Protein AF-A0A7J6GYY7-F1 (afdb_monomer)

Mean predicted aligned error: 5.49 Å

pLDDT: mean 83.74, std 11.3, range [35.25, 91.81]

Foldseek 3Di:
DQAAQPDDPDVQVRLVRGCVSNDLVLAQAEAEDAADDQACPPGDLLVSLVSRHLYYHYPDDHPCVVRSVVSNVVSCVVVVPDD

Sequence (83 aa):
MLGMGSAQPNRRESLRIALKKAGDEVKGAALASDAFFPFAWKDVVEEACENGIGVIAEPGGSIRDGDAIDCCNKAKMDNGTAT

Radius of gyration: 11.98 Å; Cα contacts (8 Å, |Δi|>4): 120; chains: 1; bounding box: 24×26×26 Å

Secondary structure (DSSP, 8-state):
------S-SSHHHHHHHHHHHHGGGGTTPEEE-SS--S--TTSHHHHHHHTT--EEE-----TTHHHHHHHHHHHHHHTT---

Solvent-accessible surface area (backbone atoms only — not comparable to full-atom values): 4826 Å² total; per-residue (Å²): 136,63,48,73,43,76,95,53,100,44,69,52,61,16,48,50,46,14,50,67,56,22,50,83,68,31,56,67,28,74,46,77,43,96,54,53,60,84,51,19,76,97,35,52,52,40,55,42,37,76,61,32,38,66,41,81,46,55,78,56,88,37,98,41,48,67,47,39,53,50,46,51,51,51,46,33,63,73,67,70,61,85,126

Nearest PDB structures (foldseek):
  8dqb-assembly1_A  TM=6.136E-01  e=5.532E-01  Klebsiella oxytoca
  8dpb-assembly1_C  TM=3.111E-01  e=3.203E+00  Methylorubrum extorquens AM1

InterPro domains:
  IPR002695 Bifunctional purine biosynthesis protein PurH-like [PTHR11692] (1-77)
  IPR016193 Cytidine deaminase-like [SSF53927] (2-77)
  IPR024051 AICAR transformylase, duplicated domain superfamily [G3DSA:3.40.140.20] (1-80)

Organism: Cannabis sativa (NCBI:txid3483)

Structure (mmCIF, N/CA/C/O backbone):
data_AF-A0A7J6GYY7-F1
#
_entry.id   AF-A0A7J6GYY7-F1
#
loop_
_atom_site.group_PDB
_atom_site.id
_atom_site.type_symbol
_atom_site.label_atom_id
_atom_site.label_alt_id
_atom_site.label_comp_id
_atom_site.label_asym_id
_atom_site.label_entity_id
_atom_site.label_seq_id
_atom_site.pdbx_PDB_ins_code
_atom_site.Cartn_x
_atom_site.Cartn_y
_atom_site.Cartn_z
_atom_site.occupancy
_atom_site.B_iso_or_equiv
_atom_site.auth_seq_id
_atom_site.auth_comp_id
_atom_site.auth_asym_id
_atom_site.auth_atom_id
_atom_site.pdbx_PDB_model_num
ATOM 1 N N . MET A 1 1 ? -13.976 7.046 -5.754 1.00 69.81 1 MET A N 1
ATOM 2 C CA . MET A 1 1 ? -12.530 7.337 -5.669 1.00 69.81 1 MET A CA 1
ATOM 3 C C . MET A 1 1 ? -12.308 8.224 -4.456 1.00 69.81 1 MET A C 1
ATOM 5 O O . MET A 1 1 ? -12.875 9.306 -4.446 1.00 69.81 1 MET A O 1
ATOM 9 N N . LEU A 1 2 ? -11.561 7.757 -3.450 1.00 82.38 2 LEU A N 1
ATOM 10 C CA . LEU A 1 2 ? -11.384 8.463 -2.167 1.00 82.38 2 LEU A CA 1
ATOM 11 C C . LEU A 1 2 ? -10.202 9.447 -2.190 1.00 82.38 2 LEU A C 1
ATOM 13 O O . LEU A 1 2 ? -10.258 10.529 -1.619 1.00 82.38 2 LEU A O 1
ATOM 17 N N . GLY A 1 3 ? -9.150 9.116 -2.936 1.00 85.50 3 GLY A N 1
ATOM 18 C CA . GLY A 1 3 ? -7.990 9.975 -3.127 1.00 85.50 3 GLY A CA 1
ATOM 19 C C . GLY A 1 3 ? -7.210 9.585 -4.375 1.00 85.50 3 GLY A C 1
ATOM 20 O O . GLY A 1 3 ? -7.321 8.460 -4.855 1.00 85.50 3 GLY A O 1
ATOM 21 N N . MET A 1 4 ? -6.446 10.533 -4.915 1.00 86.38 4 MET A N 1
ATOM 22 C CA . MET A 1 4 ? -5.544 10.316 -6.046 1.00 86.38 4 MET A CA 1
ATOM 23 C C . MET A 1 4 ? -4.270 11.118 -5.801 1.00 86.38 4 MET A C 1
ATOM 25 O O . MET A 1 4 ? -4.352 12.326 -5.572 1.00 86.38 4 MET A O 1
ATOM 29 N N . GLY A 1 5 ? -3.115 10.467 -5.885 1.00 80.75 5 GLY A N 1
ATOM 30 C CA . GLY A 1 5 ? -1.833 11.136 -6.062 1.00 80.75 5 GLY A CA 1
ATOM 31 C C . GLY A 1 5 ? -1.310 10.813 -7.451 1.00 80.75 5 GLY A C 1
ATOM 32 O O . GLY A 1 5 ? -0.927 9.682 -7.717 1.00 80.75 5 GLY A O 1
ATOM 33 N N . SER A 1 6 ? -1.347 11.790 -8.350 1.00 78.31 6 SER A N 1
ATOM 34 C CA . SER A 1 6 ? -0.841 11.661 -9.717 1.00 78.31 6 SER A CA 1
ATOM 35 C C . SER A 1 6 ? 0.365 12.578 -9.924 1.00 78.31 6 SER A C 1
ATOM 37 O O . SER A 1 6 ? 0.465 13.631 -9.287 1.00 78.31 6 SER A O 1
ATOM 39 N N . ALA A 1 7 ? 1.254 12.201 -10.848 1.00 76.38 7 ALA A N 1
ATOM 40 C CA . ALA A 1 7 ? 2.396 13.008 -11.296 1.00 76.38 7 ALA A CA 1
ATOM 41 C C . ALA A 1 7 ? 3.426 13.367 -10.204 1.00 76.38 7 ALA A C 1
ATOM 43 O O . ALA A 1 7 ? 4.023 14.442 -10.239 1.00 76.38 7 ALA A O 1
ATOM 44 N N . GLN A 1 8 ? 3.649 12.476 -9.235 1.00 83.81 8 GLN A N 1
ATOM 45 C CA . GLN A 1 8 ? 4.704 12.668 -8.238 1.00 83.81 8 GLN A CA 1
ATOM 46 C C . GLN A 1 8 ? 6.018 12.010 -8.678 1.00 83.81 8 GLN A C 1
ATOM 48 O O . GLN A 1 8 ? 5.993 10.946 -9.298 1.00 83.81 8 GLN A O 1
ATOM 53 N N . PRO A 1 9 ? 7.177 12.586 -8.309 1.00 78.25 9 PRO A N 1
ATOM 54 C CA . PRO A 1 9 ? 8.489 12.012 -8.616 1.00 78.25 9 PRO A CA 1
ATOM 55 C C . PRO A 1 9 ? 8.733 10.675 -7.905 1.00 78.25 9 PRO A C 1
ATOM 57 O O . PRO A 1 9 ? 9.607 9.910 -8.306 1.00 78.25 9 PRO A O 1
ATOM 60 N N . ASN A 1 10 ? 7.967 10.376 -6.852 1.00 82.25 10 ASN A N 1
ATOM 61 C CA . ASN A 1 10 ? 7.963 9.071 -6.221 1.00 82.25 10 ASN A CA 1
ATOM 62 C C . ASN A 1 10 ? 6.529 8.616 -5.884 1.00 82.25 10 ASN A C 1
ATOM 64 O O . ASN A 1 10 ? 5.603 9.400 -5.665 1.00 82.25 10 ASN A O 1
ATOM 68 N N . ARG A 1 11 ? 6.363 7.298 -5.848 1.00 82.56 11 ARG A N 1
ATOM 69 C CA . ARG A 1 11 ? 5.093 6.599 -5.600 1.00 82.56 11 ARG A CA 1
ATOM 70 C C . ARG A 1 11 ? 4.617 6.684 -4.146 1.00 82.56 11 ARG A C 1
ATOM 72 O O . ARG A 1 11 ? 3.419 6.602 -3.898 1.00 82.56 11 ARG A O 1
ATOM 79 N N . ARG A 1 12 ? 5.521 6.936 -3.197 1.00 85.69 12 ARG A N 1
ATOM 80 C CA . ARG A 1 12 ? 5.173 7.113 -1.780 1.00 85.69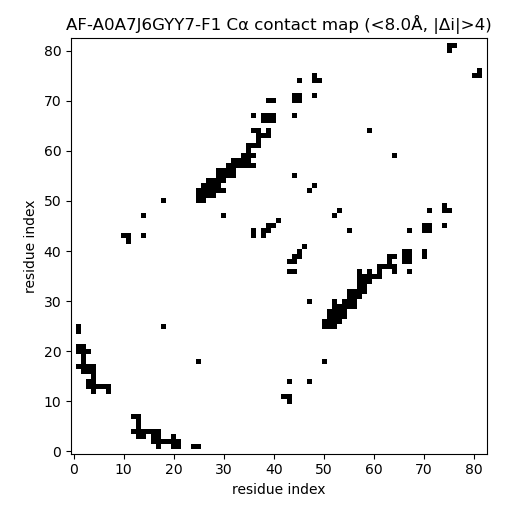 12 ARG A CA 1
ATOM 81 C C . ARG A 1 12 ? 4.430 8.419 -1.526 1.00 85.69 12 ARG A C 1
ATOM 83 O O . ARG A 1 12 ? 3.406 8.422 -0.858 1.00 85.69 12 ARG A O 1
ATOM 90 N N . GLU A 1 13 ? 4.881 9.513 -2.128 1.00 88.00 13 GLU A N 1
ATOM 91 C CA . GLU A 1 13 ? 4.177 10.793 -2.059 1.00 88.00 13 GLU A CA 1
ATOM 92 C C . GLU A 1 13 ? 2.825 10.715 -2.777 1.00 88.00 13 GLU A C 1
ATOM 94 O O . GLU A 1 13 ? 1.839 11.260 -2.286 1.00 88.00 13 GLU A O 1
ATOM 99 N N . SER A 1 14 ? 2.736 9.953 -3.877 1.00 88.56 14 SER A N 1
ATOM 100 C CA . SER A 1 14 ? 1.445 9.667 -4.523 1.00 88.56 14 SER A CA 1
ATOM 101 C C . SER A 1 14 ? 0.465 8.984 -3.560 1.00 88.56 14 SER A C 1
ATOM 103 O O . SER A 1 14 ? -0.679 9.424 -3.433 1.00 88.56 14 SER A O 1
ATOM 105 N N . LEU A 1 15 ? 0.920 7.961 -2.829 1.00 89.25 15 LEU A N 1
ATOM 106 C CA . LEU A 1 15 ? 0.114 7.301 -1.804 1.00 89.25 15 LEU A CA 1
ATOM 107 C C . LEU A 1 15 ? -0.292 8.281 -0.700 1.00 89.25 15 LEU A C 1
ATOM 109 O O . LEU A 1 15 ? -1.476 8.404 -0.416 1.00 89.25 15 LEU A O 1
ATOM 113 N N . ARG A 1 16 ? 0.645 9.028 -0.114 1.00 90.44 16 ARG A N 1
ATOM 114 C CA . ARG A 1 16 ? 0.358 9.963 0.989 1.00 90.44 16 ARG A CA 1
ATOM 115 C C . ARG A 1 16 ? -0.664 11.025 0.629 1.00 90.44 16 ARG A C 1
ATOM 117 O O . ARG A 1 16 ? -1.532 11.338 1.440 1.00 90.44 16 ARG A O 1
ATOM 124 N N . ILE A 1 17 ? -0.593 11.566 -0.586 1.00 90.69 17 ILE A N 1
ATOM 125 C CA . ILE A 1 17 ? -1.593 12.513 -1.086 1.00 90.69 17 ILE A CA 1
ATOM 126 C C . ILE A 1 17 ? -2.962 11.830 -1.188 1.00 90.69 17 ILE A C 1
ATOM 128 O O . ILE A 1 17 ? -3.966 12.416 -0.775 1.00 90.69 17 ILE A O 1
ATOM 132 N N . ALA A 1 18 ? -3.014 10.595 -1.696 1.00 89.50 18 ALA A N 1
ATOM 133 C CA . ALA A 1 18 ? -4.253 9.829 -1.776 1.00 89.50 18 ALA A CA 1
ATOM 134 C C . ALA A 1 18 ? -4.831 9.515 -0.384 1.00 89.50 18 ALA A C 1
ATOM 136 O O . ALA A 1 18 ? -6.010 9.775 -0.162 1.00 89.50 18 ALA A O 1
ATOM 137 N N . LEU A 1 19 ? -4.007 9.050 0.561 1.00 89.81 19 LEU A N 1
ATOM 138 C CA . LEU A 1 19 ? -4.388 8.766 1.949 1.00 89.81 19 LEU A CA 1
ATOM 139 C C . LEU A 1 19 ? -4.907 10.021 2.654 1.00 89.81 19 LEU A C 1
ATOM 141 O O . LEU A 1 19 ? -5.993 10.016 3.225 1.00 89.81 19 LEU A O 1
ATOM 145 N N . LYS A 1 20 ? -4.178 11.137 2.542 1.00 90.94 20 LYS A N 1
ATOM 146 C CA . LYS A 1 20 ? -4.579 12.422 3.129 1.00 90.94 20 LYS A CA 1
ATOM 147 C C . LYS A 1 20 ? -5.924 12.906 2.591 1.00 90.94 20 LYS A C 1
ATOM 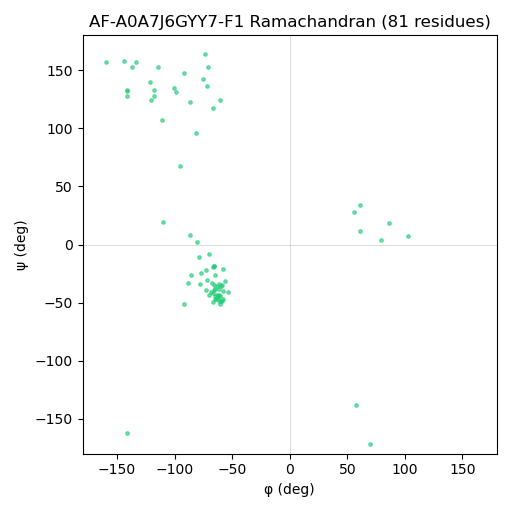149 O O . LYS A 1 20 ? -6.679 13.536 3.324 1.00 90.94 20 LYS A O 1
ATOM 154 N N . LYS A 1 21 ? -6.208 12.648 1.312 1.00 90.38 21 LYS A N 1
ATOM 155 C CA . LYS A 1 21 ? -7.477 13.020 0.681 1.00 90.38 21 LYS A CA 1
ATOM 156 C C . LYS A 1 21 ? -8.617 12.067 1.052 1.00 90.38 21 LYS A C 1
ATOM 158 O O . LYS A 1 21 ? -9.739 12.536 1.192 1.00 90.38 21 LYS A O 1
ATOM 163 N N . ALA A 1 22 ? -8.316 10.782 1.235 1.00 89.31 22 ALA A N 1
ATOM 164 C CA . ALA A 1 22 ? -9.269 9.764 1.669 1.00 89.31 22 ALA A CA 1
ATOM 165 C C . ALA A 1 22 ? -9.659 9.903 3.151 1.00 89.31 22 ALA A C 1
ATOM 167 O O . ALA A 1 22 ? -10.781 9.567 3.517 1.00 89.31 22 ALA A O 1
ATOM 168 N N . GLY A 1 23 ? -8.758 10.404 4.003 1.00 90.25 23 GLY A N 1
ATOM 169 C CA . GLY A 1 23 ? -9.019 10.548 5.436 1.00 90.25 23 GLY A CA 1
ATOM 170 C C . GLY A 1 23 ? -9.391 9.208 6.077 1.00 90.25 23 GLY A C 1
ATOM 171 O O . GLY A 1 23 ? -8.806 8.179 5.751 1.00 90.25 23 GLY A O 1
ATOM 172 N N . ASP A 1 24 ? -10.387 9.206 6.963 1.00 88.44 24 ASP A N 1
ATOM 173 C CA . ASP A 1 24 ? -10.857 7.996 7.650 1.00 88.44 24 ASP A CA 1
ATOM 174 C C . ASP A 1 24 ? -11.529 6.964 6.729 1.00 88.44 24 ASP A C 1
ATOM 176 O O . ASP A 1 24 ? -11.603 5.786 7.086 1.00 88.44 24 ASP A O 1
ATOM 180 N N . GLU A 1 25 ? -11.977 7.366 5.533 1.00 88.06 25 GLU A N 1
ATOM 181 C CA . GLU A 1 25 ? -12.620 6.462 4.568 1.00 88.06 25 GLU A CA 1
ATOM 182 C C . GLU A 1 25 ? -11.634 5.460 3.945 1.00 88.06 25 GLU A C 1
ATOM 184 O O . GLU A 1 25 ? -12.042 4.532 3.250 1.00 88.06 25 GLU A O 1
ATOM 189 N N . VAL A 1 26 ? -10.330 5.617 4.195 1.00 90.00 26 VAL A N 1
ATOM 190 C CA . VAL A 1 26 ? -9.287 4.710 3.702 1.00 90.00 26 VAL A CA 1
ATOM 191 C C . VAL A 1 26 ? -9.390 3.291 4.278 1.00 90.00 26 VAL A C 1
ATOM 193 O O . VAL A 1 26 ? -8.953 2.331 3.640 1.00 90.00 26 VAL A O 1
ATOM 196 N N . LYS A 1 27 ? -9.974 3.131 5.471 1.00 89.12 27 LYS A N 1
ATOM 197 C CA . LYS A 1 27 ? -10.056 1.837 6.157 1.00 89.12 27 LYS A CA 1
ATOM 198 C C . LYS A 1 27 ? -10.953 0.877 5.375 1.00 89.12 27 LYS A C 1
ATOM 200 O O . LYS A 1 27 ? -12.142 1.123 5.204 1.00 89.12 27 LYS A O 1
ATOM 205 N N . GLY A 1 28 ? -10.381 -0.230 4.911 1.00 86.00 28 GLY A N 1
ATOM 206 C CA . GLY A 1 28 ? -11.052 -1.209 4.056 1.00 86.00 28 GLY A CA 1
ATOM 207 C C . GLY A 1 28 ? -11.142 -0.802 2.581 1.00 86.00 28 GLY A C 1
ATOM 208 O O . GLY A 1 28 ? -11.740 -1.529 1.790 1.00 86.00 28 GLY A O 1
ATOM 209 N N . ALA A 1 29 ? -10.548 0.326 2.182 1.00 90.31 29 ALA A N 1
ATOM 210 C CA . ALA A 1 29 ? -10.529 0.755 0.790 1.00 90.31 29 ALA A CA 1
ATOM 211 C C . ALA A 1 29 ? -9.563 -0.085 -0.062 1.00 90.31 29 ALA A C 1
ATOM 213 O O . ALA A 1 29 ? -8.680 -0.781 0.447 1.00 90.31 29 ALA A O 1
ATOM 214 N N . ALA A 1 30 ? -9.721 0.017 -1.382 1.00 91.12 30 ALA A N 1
ATOM 215 C CA . ALA A 1 30 ? -8.816 -0.578 -2.356 1.00 91.12 30 ALA A CA 1
ATOM 216 C C . ALA A 1 30 ? -7.845 0.473 -2.921 1.00 91.12 30 ALA A C 1
ATOM 218 O O . ALA A 1 30 ? -8.263 1.565 -3.316 1.00 91.12 30 ALA A O 1
ATOM 219 N N . LEU A 1 31 ? -6.561 0.124 -3.001 1.00 91.00 31 LEU A N 1
ATOM 220 C CA . LEU A 1 31 ? -5.517 0.881 -3.686 1.00 91.00 31 LEU A CA 1
ATOM 221 C C . LEU A 1 31 ? -5.277 0.268 -5.065 1.00 91.00 31 LEU A C 1
ATOM 223 O O . LEU A 1 31 ? -5.072 -0.935 -5.178 1.00 91.00 31 LEU A O 1
ATOM 227 N N . ALA A 1 32 ? -5.256 1.097 -6.104 1.00 90.19 32 ALA A N 1
ATOM 228 C CA . ALA A 1 32 ? -4.871 0.681 -7.447 1.00 90.19 32 ALA A CA 1
ATOM 229 C C . ALA A 1 32 ? -3.626 1.457 -7.889 1.00 90.19 32 ALA A C 1
ATOM 231 O O . ALA A 1 32 ? -3.587 2.681 -7.739 1.00 90.19 32 ALA A O 1
ATOM 232 N N . SER A 1 33 ? -2.633 0.758 -8.440 1.00 87.06 33 SER A N 1
ATOM 233 C CA . SER A 1 33 ? -1.434 1.354 -9.032 1.00 87.06 33 SER A CA 1
ATOM 234 C C . SER A 1 33 ? -1.296 0.962 -10.499 1.00 87.06 33 SER A C 1
ATOM 236 O O . SER A 1 33 ? -1.563 -0.172 -10.888 1.00 87.06 33 SER A O 1
ATOM 238 N N . ASP A 1 34 ? -0.881 1.924 -11.317 1.00 85.69 34 ASP A N 1
ATOM 239 C CA . ASP A 1 34 ? -0.600 1.764 -12.742 1.00 85.69 34 ASP A CA 1
ATOM 240 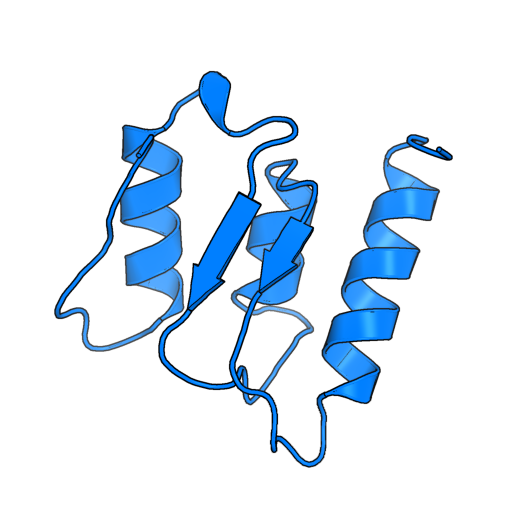C C . ASP A 1 34 ? 0.767 1.111 -13.016 1.00 85.69 34 ASP A C 1
ATOM 242 O O . ASP A 1 34 ? 1.036 0.701 -14.145 1.00 85.69 34 ASP A O 1
ATOM 246 N N . ALA A 1 35 ? 1.615 0.976 -11.993 1.00 85.12 35 ALA A N 1
ATOM 247 C CA . ALA A 1 35 ? 2.939 0.371 -12.077 1.00 85.12 35 ALA A CA 1
ATOM 248 C C . ALA A 1 35 ? 3.174 -0.617 -10.928 1.00 85.12 35 ALA A C 1
ATOM 250 O O . ALA A 1 35 ? 2.569 -0.501 -9.866 1.00 85.12 35 ALA A O 1
ATOM 251 N N . PHE A 1 36 ? 4.092 -1.564 -11.131 1.00 83.06 36 PHE A N 1
ATOM 252 C CA . PHE A 1 36 ? 4.462 -2.517 -10.085 1.00 83.06 36 PHE A CA 1
ATOM 253 C C . PHE A 1 36 ? 5.275 -1.856 -8.960 1.00 83.06 36 PHE A C 1
ATOM 255 O O . PHE A 1 36 ? 6.030 -0.906 -9.209 1.00 83.06 36 PHE A O 1
ATOM 262 N N . PHE A 1 37 ? 5.215 -2.387 -7.740 1.00 85.88 37 PHE A N 1
ATOM 263 C CA . PHE A 1 37 ? 6.031 -1.960 -6.606 1.00 85.88 37 PHE A CA 1
ATOM 264 C C . PHE A 1 37 ? 7.392 -2.696 -6.577 1.00 85.88 37 PHE A C 1
ATOM 266 O O . PHE A 1 37 ? 7.467 -3.922 -6.534 1.00 85.88 37 PHE A O 1
ATOM 273 N N . PRO A 1 38 ? 8.529 -1.975 -6.596 1.00 81.56 38 PRO A N 1
ATOM 274 C CA . PRO A 1 38 ? 9.868 -2.566 -6.596 1.00 81.56 38 PRO A CA 1
ATOM 275 C C . PRO A 1 38 ? 10.276 -3.058 -5.206 1.00 81.56 38 PRO A C 1
ATOM 277 O O . PRO A 1 38 ? 11.146 -3.917 -5.091 1.00 81.56 38 PRO A O 1
ATOM 280 N N . PHE A 1 39 ? 9.680 -2.479 -4.163 1.00 87.00 39 PHE A N 1
ATOM 281 C CA . PHE A 1 39 ? 9.939 -2.759 -2.763 1.00 87.00 39 PHE A CA 1
ATOM 282 C C . PHE A 1 39 ? 8.601 -2.726 -2.029 1.00 87.00 39 PHE A C 1
ATOM 284 O O . PHE A 1 39 ? 7.822 -1.791 -2.212 1.00 87.00 39 PHE A O 1
ATOM 291 N N . ALA A 1 40 ? 8.346 -3.746 -1.215 1.00 85.38 40 ALA A N 1
ATOM 292 C CA . ALA A 1 40 ? 7.168 -3.791 -0.360 1.00 85.38 40 ALA A CA 1
ATOM 293 C C . ALA A 1 40 ? 7.461 -3.201 1.027 1.00 85.38 40 ALA A C 1
ATOM 295 O O . ALA A 1 40 ? 6.773 -2.291 1.484 1.00 85.38 40 ALA A O 1
ATOM 296 N N . TRP A 1 41 ? 8.536 -3.687 1.654 1.00 86.44 41 TRP A N 1
ATOM 297 C CA . TRP A 1 41 ? 8.985 -3.272 2.980 1.00 86.44 41 TRP A CA 1
ATOM 298 C C . TRP A 1 41 ? 9.592 -1.872 2.977 1.00 86.44 41 TRP A C 1
ATOM 300 O O . TRP A 1 41 ? 10.437 -1.544 2.139 1.00 86.44 41 TRP A O 1
ATOM 310 N N . LYS A 1 42 ? 9.219 -1.079 3.979 1.00 86.25 42 LYS A N 1
ATOM 311 C CA . LYS A 1 42 ? 9.580 0.326 4.183 1.00 86.25 42 LYS A CA 1
ATOM 312 C C . LYS A 1 42 ? 9.224 1.210 2.995 1.00 86.25 42 LYS A C 1
ATOM 314 O O . LYS A 1 42 ? 9.906 2.215 2.756 1.00 86.25 42 LYS A O 1
ATOM 319 N N . ASP A 1 43 ? 8.198 0.834 2.236 1.00 89.12 43 ASP A N 1
ATOM 320 C CA . ASP A 1 43 ? 7.729 1.550 1.054 1.00 89.12 43 ASP A CA 1
ATOM 321 C C . ASP A 1 43 ? 6.193 1.547 0.950 1.00 89.12 43 ASP A C 1
ATOM 323 O O . ASP A 1 43 ? 5.496 1.349 1.943 1.00 89.12 43 ASP A O 1
ATOM 327 N N . VAL A 1 44 ? 5.666 1.829 -0.245 1.00 89.56 44 VAL A N 1
ATOM 328 C CA . VAL A 1 44 ? 4.239 2.071 -0.512 1.00 89.56 44 VAL A CA 1
ATOM 329 C C . VAL A 1 44 ? 3.319 0.952 -0.012 1.00 89.56 44 VAL A C 1
ATOM 331 O O . VAL A 1 44 ? 2.254 1.253 0.514 1.00 89.56 44 VAL A O 1
ATOM 334 N N . VAL A 1 45 ? 3.704 -0.318 -0.169 1.00 90.75 45 VAL A N 1
ATOM 335 C CA . VAL A 1 45 ? 2.849 -1.460 0.203 1.00 90.75 45 VAL A CA 1
ATOM 336 C C . VAL A 1 45 ? 2.649 -1.528 1.716 1.00 90.75 45 VAL A C 1
ATOM 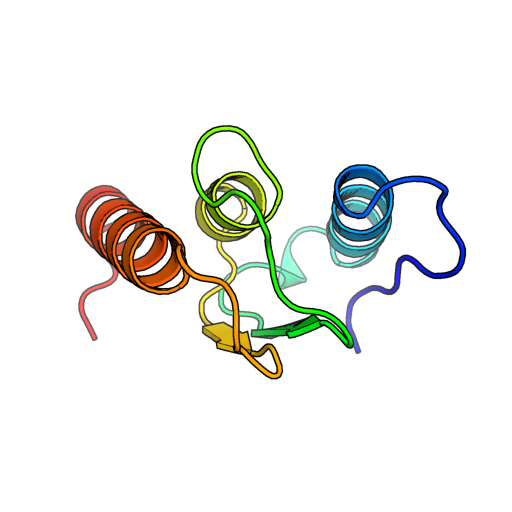338 O O . VAL A 1 45 ? 1.509 -1.606 2.170 1.00 90.75 45 VAL A O 1
ATOM 341 N N . GLU A 1 46 ? 3.734 -1.445 2.490 1.00 91.31 46 GLU A N 1
ATOM 342 C CA . GLU A 1 46 ? 3.667 -1.441 3.956 1.00 91.31 46 GLU A CA 1
ATOM 343 C C . GLU A 1 46 ? 2.862 -0.239 4.461 1.00 91.31 46 GLU A C 1
ATOM 345 O O . GLU A 1 46 ? 1.900 -0.417 5.204 1.00 91.31 46 GLU A O 1
ATOM 350 N N . GLU A 1 47 ? 3.166 0.966 3.964 1.00 91.81 47 GLU A N 1
ATOM 351 C CA . GLU A 1 47 ? 2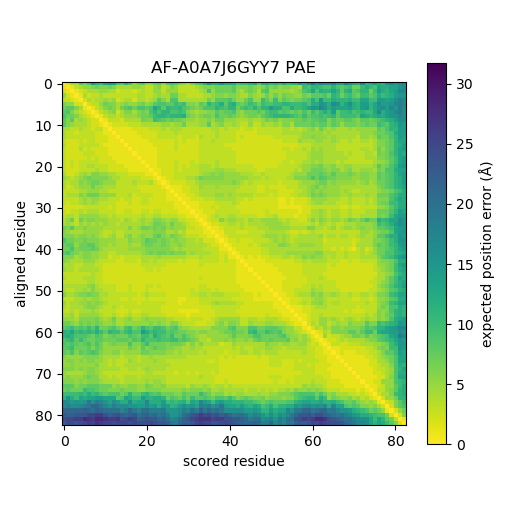.476 2.195 4.378 1.00 91.81 47 GLU A CA 1
ATOM 352 C C . GLU A 1 47 ? 0.972 2.137 4.039 1.00 91.81 47 GLU A C 1
ATOM 354 O O . GLU A 1 47 ? 0.132 2.554 4.835 1.00 91.81 47 GLU A O 1
ATOM 359 N N . ALA A 1 48 ? 0.594 1.573 2.888 1.00 90.62 48 ALA A N 1
ATOM 360 C CA . ALA A 1 48 ? -0.807 1.367 2.523 1.00 90.62 48 ALA A CA 1
ATOM 361 C C . ALA A 1 48 ? -1.522 0.418 3.499 1.00 90.62 48 ALA A C 1
ATOM 363 O O . ALA A 1 48 ? -2.628 0.722 3.956 1.00 90.62 48 ALA A O 1
ATOM 364 N N . CYS A 1 49 ? -0.889 -0.704 3.844 1.00 90.81 49 CYS A N 1
ATOM 365 C CA . CYS A 1 49 ? -1.461 -1.686 4.760 1.00 90.81 49 CYS A CA 1
ATOM 366 C C . CYS A 1 49 ? -1.600 -1.137 6.190 1.00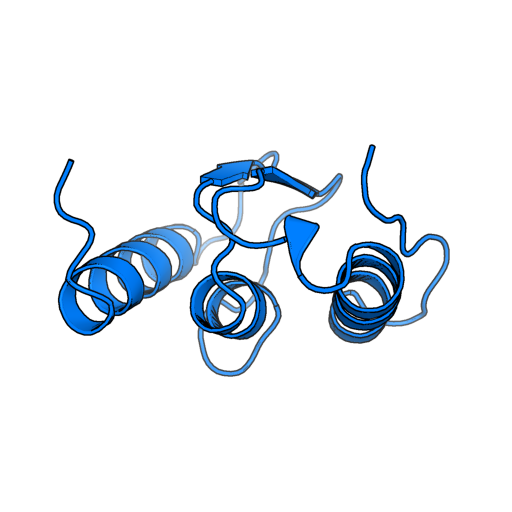 90.81 49 CYS A C 1
ATOM 368 O O . CYS A 1 49 ? -2.639 -1.336 6.819 1.00 90.81 49 CYS A O 1
ATOM 370 N N . GLU A 1 50 ? -0.601 -0.400 6.686 1.00 90.00 50 GLU A N 1
ATOM 371 C CA . GLU A 1 50 ? -0.643 0.265 8.000 1.00 90.00 50 GLU A CA 1
ATOM 372 C C . GLU A 1 50 ? -1.771 1.300 8.092 1.00 90.00 50 GLU A C 1
ATOM 374 O O . GLU A 1 50 ? -2.396 1.462 9.139 1.00 90.00 50 GLU A O 1
ATOM 379 N N . ASN A 1 51 ? -2.084 1.973 6.981 1.00 89.81 51 ASN A N 1
ATOM 380 C CA . ASN A 1 51 ? -3.201 2.915 6.905 1.00 89.81 51 ASN A CA 1
ATOM 381 C C . ASN A 1 51 ? -4.565 2.227 6.714 1.00 89.81 51 ASN A C 1
ATOM 383 O O . ASN A 1 51 ? -5.586 2.905 6.624 1.00 89.81 51 ASN A O 1
ATOM 387 N N . GLY A 1 52 ? -4.616 0.893 6.683 1.00 88.44 52 GLY A N 1
ATOM 388 C CA . GLY A 1 52 ? -5.861 0.131 6.631 1.00 88.44 52 GLY A CA 1
ATOM 389 C C . GLY A 1 52 ? -6.423 -0.087 5.228 1.00 88.44 52 GLY A C 1
ATOM 390 O O . GLY A 1 52 ? -7.6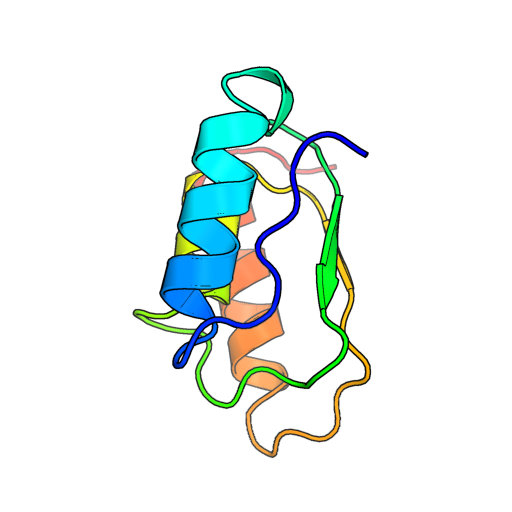03 -0.416 5.109 1.00 88.44 52 GLY A O 1
ATOM 391 N N . ILE A 1 53 ? -5.620 0.064 4.169 1.00 90.81 53 ILE A N 1
ATOM 392 C CA . ILE A 1 53 ? -5.998 -0.405 2.828 1.00 90.81 53 ILE A CA 1
ATOM 393 C C . ILE A 1 53 ? -6.222 -1.923 2.894 1.00 90.81 53 ILE A C 1
ATOM 395 O O . ILE A 1 53 ? -5.339 -2.675 3.300 1.00 90.81 53 ILE A O 1
ATOM 399 N N . GLY A 1 54 ? -7.406 -2.382 2.487 1.00 87.44 54 GLY A N 1
ATOM 400 C CA . GLY A 1 54 ? -7.773 -3.801 2.549 1.00 87.44 54 GLY A CA 1
ATOM 401 C C . GLY A 1 54 ? -7.329 -4.606 1.326 1.00 87.44 54 GLY A C 1
ATOM 402 O O . GLY A 1 54 ? -7.141 -5.823 1.410 1.00 87.44 54 GLY A O 1
ATOM 403 N N . VAL A 1 55 ? -7.177 -3.931 0.183 1.00 89.88 55 VAL A N 1
ATOM 404 C CA . VAL A 1 55 ? -6.848 -4.547 -1.109 1.00 89.88 55 VAL A CA 1
ATOM 405 C C . VAL A 1 55 ? -5.880 -3.654 -1.876 1.00 89.88 55 VAL A C 1
ATOM 407 O O . VAL A 1 55 ? -6.123 -2.458 -2.009 1.00 89.88 55 VAL A O 1
ATOM 410 N N . ILE A 1 56 ? -4.818 -4.236 -2.427 1.00 89.56 56 ILE A N 1
ATOM 411 C CA . ILE A 1 56 ? -3.880 -3.560 -3.328 1.00 89.56 56 ILE A CA 1
ATOM 412 C C . ILE A 1 56 ? -3.931 -4.272 -4.680 1.00 89.56 56 ILE A C 1
ATOM 414 O O . ILE A 1 56 ? -3.821 -5.494 -4.744 1.00 89.56 56 ILE A O 1
ATOM 418 N N . ALA A 1 57 ? -4.130 -3.508 -5.750 1.00 89.69 57 ALA A N 1
ATOM 419 C CA . ALA A 1 57 ? -4.146 -3.983 -7.125 1.00 89.69 57 ALA A CA 1
ATOM 420 C C . ALA A 1 57 ? -3.060 -3.266 -7.934 1.00 89.69 57 ALA A C 1
ATOM 422 O O . ALA A 1 57 ? -3.034 -2.038 -8.016 1.00 89.69 57 ALA A O 1
ATOM 423 N N . GLU A 1 58 ? -2.180 -4.039 -8.555 1.00 89.12 58 GLU A N 1
ATOM 424 C CA . GLU A 1 58 ? -1.094 -3.564 -9.408 1.00 89.12 58 GLU A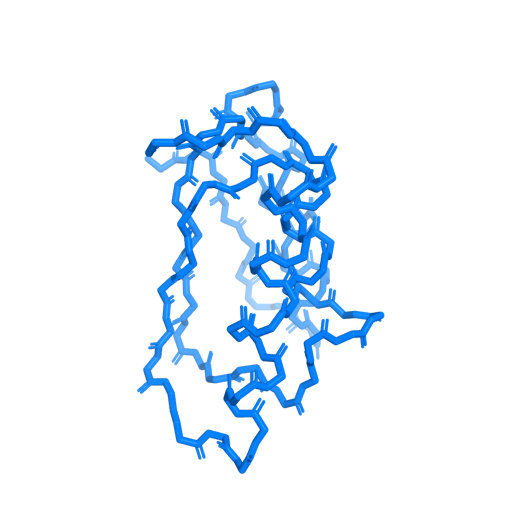 CA 1
ATOM 425 C C . GLU A 1 58 ? -0.904 -4.546 -10.578 1.00 89.12 58 GLU A C 1
ATOM 427 O O . GLU A 1 58 ? -1.311 -5.706 -10.469 1.00 89.12 58 GLU A O 1
ATOM 432 N N . PRO A 1 59 ? -0.302 -4.127 -11.703 1.00 84.31 59 PRO A N 1
ATOM 433 C CA . PRO A 1 59 ? -0.084 -5.008 -12.853 1.00 84.31 59 PRO A CA 1
ATOM 434 C C . PRO A 1 59 ? 0.888 -6.173 -12.584 1.00 84.31 59 PRO A C 1
ATOM 436 O O . PRO A 1 59 ? 0.875 -7.145 -13.339 1.00 84.31 59 PRO A O 1
ATOM 439 N N . GLY A 1 60 ? 1.709 -6.093 -11.529 1.00 79.94 60 GLY A N 1
ATOM 440 C CA . GLY A 1 60 ? 2.740 -7.083 -11.207 1.00 79.94 60 GLY A CA 1
ATOM 441 C C . GLY A 1 60 ? 3.912 -7.086 -12.195 1.00 79.94 60 GLY A C 1
ATOM 442 O O . GLY A 1 60 ? 4.036 -6.215 -13.060 1.00 79.94 60 GLY A O 1
ATOM 443 N N . GLY A 1 61 ? 4.799 -8.070 -12.056 1.00 78.62 61 GLY A N 1
ATOM 444 C CA . GLY A 1 61 ? 6.009 -8.215 -12.873 1.00 78.62 61 GLY A CA 1
ATOM 445 C C . GLY A 1 61 ? 7.291 -7.768 -12.170 1.00 78.62 61 GLY A C 1
ATOM 446 O O . GLY A 1 61 ? 8.357 -7.747 -12.792 1.00 78.62 61 GLY A O 1
ATOM 447 N N . SER A 1 62 ? 7.220 -7.444 -10.876 1.00 80.19 62 SER A N 1
ATOM 448 C CA . SER A 1 62 ? 8.414 -7.276 -10.055 1.00 80.19 62 SER A CA 1
ATOM 449 C C . SER A 1 62 ? 8.995 -8.646 -9.718 1.00 80.19 62 SER A C 1
ATOM 451 O O . SER A 1 62 ? 8.281 -9.582 -9.365 1.00 80.19 62 SER A O 1
ATOM 453 N N . ILE A 1 63 ? 10.324 -8.749 -9.697 1.00 83.06 63 ILE A N 1
ATOM 454 C CA . ILE A 1 63 ? 11.021 -9.924 -9.137 1.00 83.06 63 ILE A CA 1
ATOM 455 C C . ILE A 1 63 ? 10.628 -10.136 -7.658 1.00 83.06 63 ILE A C 1
ATOM 457 O O . ILE A 1 63 ? 10.769 -11.231 -7.121 1.00 83.06 63 ILE A O 1
ATOM 461 N N . ARG A 1 64 ? 10.129 -9.079 -7.003 1.00 85.50 64 ARG A N 1
ATOM 462 C CA . ARG A 1 64 ? 9.794 -9.028 -5.580 1.00 85.50 64 ARG A CA 1
ATOM 463 C C . ARG A 1 64 ? 8.293 -8.952 -5.296 1.00 85.50 64 ARG A C 1
ATOM 465 O O . ARG A 1 64 ? 7.926 -8.584 -4.188 1.00 85.50 64 ARG A O 1
ATOM 472 N N . ASP A 1 65 ? 7.423 -9.326 -6.236 1.00 84.69 65 ASP A N 1
ATOM 473 C CA . ASP A 1 65 ? 5.967 -9.347 -5.985 1.00 84.69 65 ASP A CA 1
ATOM 474 C C . ASP A 1 65 ? 5.607 -10.230 -4.769 1.00 84.69 65 ASP A C 1
ATOM 476 O O . ASP A 1 65 ? 4.685 -9.925 -4.014 1.00 84.69 65 ASP A O 1
ATOM 480 N N . GLY A 1 66 ? 6.387 -11.288 -4.510 1.00 87.50 66 GLY A N 1
ATOM 481 C CA . GLY A 1 66 ? 6.237 -12.114 -3.307 1.00 87.50 66 GLY A CA 1
ATOM 482 C C . GLY A 1 66 ? 6.393 -11.333 -1.996 1.00 87.50 66 GLY A C 1
ATOM 483 O O . GLY A 1 66 ? 5.657 -11.599 -1.047 1.00 87.50 66 GLY A O 1
ATOM 484 N N . ASP A 1 67 ? 7.271 -10.324 -1.958 1.00 89.94 67 ASP A N 1
ATOM 485 C CA . ASP A 1 67 ? 7.449 -9.469 -0.779 1.00 89.94 67 ASP A CA 1
ATOM 486 C C . ASP A 1 67 ? 6.202 -8.609 -0.529 1.00 89.94 67 ASP A C 1
ATOM 488 O O . ASP A 1 67 ? 5.868 -8.331 0.621 1.00 89.94 67 ASP A O 1
ATOM 492 N N . ALA A 1 68 ? 5.494 -8.193 -1.588 1.00 87.50 68 ALA A N 1
ATOM 493 C CA . ALA A 1 68 ? 4.261 -7.416 -1.464 1.00 87.50 68 ALA A CA 1
ATOM 494 C C . ALA A 1 68 ? 3.133 -8.256 -0.856 1.00 87.50 68 ALA A C 1
ATOM 496 O O . ALA A 1 68 ? 2.417 -7.784 0.031 1.00 87.50 68 ALA A O 1
ATOM 497 N N . ILE A 1 69 ? 3.029 -9.522 -1.268 1.00 88.00 69 ILE A N 1
ATOM 498 C CA . ILE A 1 69 ? 2.066 -10.477 -0.711 1.00 88.00 69 ILE A CA 1
ATOM 499 C C . ILE A 1 69 ? 2.382 -10.759 0.763 1.00 88.00 69 ILE A C 1
ATOM 501 O O . ILE A 1 69 ? 1.477 -10.709 1.597 1.00 88.00 69 ILE A O 1
ATOM 505 N N . ASP A 1 70 ? 3.648 -11.024 1.098 1.00 91.19 70 ASP A N 1
ATOM 506 C CA . ASP A 1 70 ? 4.066 -11.271 2.484 1.00 91.19 70 ASP A CA 1
ATOM 507 C C . ASP A 1 70 ? 3.797 -10.055 3.381 1.00 91.19 70 ASP A C 1
ATOM 509 O O . ASP A 1 70 ? 3.223 -10.192 4.461 1.00 91.19 70 ASP A O 1
ATOM 513 N N . CYS A 1 71 ? 4.101 -8.851 2.887 1.00 90.19 71 CYS A N 1
ATOM 514 C CA . CYS A 1 71 ? 3.823 -7.595 3.577 1.00 90.19 71 CYS A CA 1
ATOM 515 C C . CYS A 1 71 ? 2.323 -7.414 3.866 1.00 90.19 71 CYS A C 1
ATOM 517 O O . CYS A 1 71 ? 1.944 -7.185 5.018 1.00 90.19 71 CYS A O 1
ATOM 519 N N . CYS A 1 72 ? 1.459 -7.617 2.863 1.00 87.75 72 CYS A N 1
ATOM 520 C CA . CYS A 1 72 ? 0.005 -7.562 3.039 1.00 87.75 72 CYS A CA 1
ATOM 521 C C . CYS A 1 72 ? -0.498 -8.608 4.045 1.00 87.75 72 CYS A C 1
ATOM 523 O O . CYS A 1 72 ? -1.328 -8.304 4.903 1.00 87.75 72 CYS A O 1
ATOM 525 N N . ASN A 1 73 ? -0.003 -9.845 3.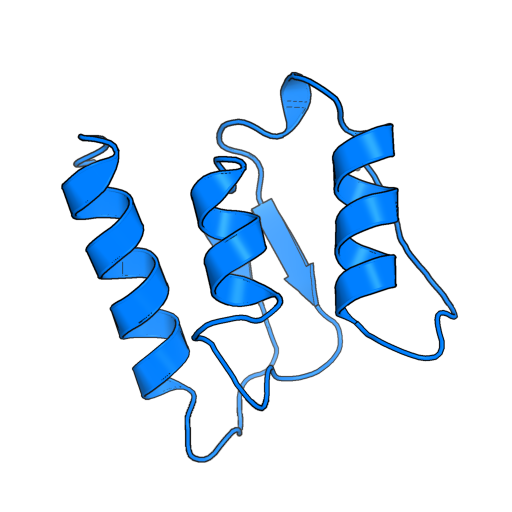959 1.00 89.19 73 ASN A N 1
ATOM 526 C CA . ASN A 1 73 ? -0.405 -10.928 4.856 1.00 89.19 73 ASN A CA 1
ATOM 527 C C . ASN A 1 73 ? 0.011 -10.651 6.300 1.00 89.19 73 ASN A C 1
ATOM 529 O O . ASN A 1 73 ? -0.791 -10.827 7.218 1.00 89.19 73 ASN A O 1
ATOM 533 N N . LYS A 1 74 ? 1.242 -10.177 6.505 1.00 88.56 74 LYS A N 1
ATOM 534 C CA . LYS A 1 74 ? 1.743 -9.810 7.826 1.00 88.56 74 LYS A CA 1
ATOM 535 C C . LYS A 1 74 ? 0.932 -8.666 8.427 1.00 88.56 74 LYS A C 1
ATOM 537 O O . LYS A 1 74 ? 0.532 -8.758 9.583 1.00 88.56 74 LYS A O 1
ATOM 542 N N . ALA A 1 75 ? 0.625 -7.637 7.640 1.00 84.19 75 ALA A N 1
ATOM 543 C CA . ALA A 1 75 ? -0.207 -6.531 8.098 1.00 84.19 75 ALA A CA 1
ATOM 544 C C . ALA A 1 75 ? -1.637 -6.977 8.452 1.00 84.19 75 ALA A C 1
ATOM 546 O O . ALA A 1 75 ? -2.202 -6.497 9.431 1.00 84.19 75 ALA A O 1
ATOM 547 N N . LYS A 1 76 ? -2.218 -7.941 7.721 1.00 77.31 76 LYS A N 1
ATOM 548 C CA . LYS A 1 76 ? -3.514 -8.548 8.082 1.00 77.31 76 LYS A CA 1
ATOM 549 C C . LYS A 1 76 ? -3.460 -9.351 9.383 1.00 77.31 76 LYS A C 1
ATOM 551 O O . LYS A 1 76 ? -4.413 -9.300 10.158 1.00 77.31 76 LYS A O 1
ATOM 556 N N . MET A 1 77 ? -2.369 -10.083 9.623 1.00 67.38 77 MET A N 1
ATOM 557 C CA . MET A 1 77 ? -2.160 -10.814 10.879 1.00 67.38 77 MET A CA 1
ATOM 558 C C . MET A 1 77 ? -2.021 -9.866 12.076 1.00 67.38 77 MET A C 1
ATOM 560 O O . MET A 1 77 ? -2.558 -10.165 13.139 1.00 67.38 77 MET A O 1
ATOM 564 N N . ASP A 1 78 ? -1.348 -8.728 11.899 1.00 66.19 78 ASP A N 1
ATOM 565 C CA . ASP A 1 78 ? -1.157 -7.718 12.948 1.00 66.19 78 ASP A CA 1
ATOM 566 C C . ASP A 1 78 ? -2.450 -6.930 13.240 1.00 66.19 78 ASP A C 1
ATOM 568 O O . ASP A 1 78 ? -2.813 -6.712 14.394 1.00 66.19 78 ASP A O 1
ATOM 572 N N . ASN A 1 79 ? -3.227 -6.607 12.198 1.00 57.44 79 ASN A N 1
ATOM 573 C CA . ASN A 1 79 ? -4.474 -5.839 12.302 1.00 57.44 79 ASN A CA 1
ATOM 574 C C . ASN A 1 79 ? -5.733 -6.679 12.606 1.00 57.44 79 ASN A C 1
ATOM 576 O O . ASN A 1 79 ? -6.850 -6.160 12.529 1.00 57.44 79 ASN A O 1
ATOM 580 N N . GLY A 1 80 ? -5.599 -7.974 12.921 1.00 49.91 80 GLY A N 1
ATOM 581 C CA . GLY A 1 80 ? -6.706 -8.837 13.368 1.00 49.91 80 GLY A CA 1
ATOM 582 C C . GLY A 1 80 ? -7.868 -9.017 12.377 1.00 49.91 80 GLY A C 1
ATOM 583 O O . GLY A 1 80 ? -8.914 -9.551 12.743 1.00 49.91 80 GLY A O 1
ATOM 584 N N . THR A 1 81 ? -7.715 -8.592 11.122 1.00 44.53 81 THR A N 1
ATOM 585 C CA . THR A 1 81 ? -8.754 -8.647 10.082 1.00 44.53 81 THR A CA 1
ATOM 586 C C . THR A 1 81 ? -8.581 -9.918 9.255 1.00 44.53 81 THR A C 1
ATOM 588 O O . THR A 1 81 ? -8.208 -9.908 8.084 1.00 44.53 81 THR A O 1
ATOM 591 N N . ALA A 1 82 ? -8.834 -11.053 9.905 1.00 36.69 82 ALA A N 1
ATOM 592 C CA . ALA A 1 82 ? -9.078 -12.316 9.228 1.00 36.69 82 ALA A CA 1
ATOM 593 C C . ALA A 1 82 ? -10.542 -12.348 8.776 1.00 36.69 82 ALA A C 1
ATOM 595 O O . ALA A 1 82 ? -11.402 -12.647 9.597 1.00 36.69 82 ALA A O 1
ATOM 596 N N . THR A 1 83 ? -10.824 -11.983 7.521 1.00 35.25 83 THR A N 1
ATOM 597 C CA . THR A 1 83 ? -11.816 -12.582 6.593 1.00 35.25 83 THR A CA 1
ATOM 598 C C . THR A 1 83 ? -11.717 -11.858 5.252 1.00 35.25 83 THR A C 1
ATOM 600 O O . THR A 1 83 ? -11.735 -10.608 5.255 1.00 35.25 83 THR A O 1
#